Protein AF-A0A4P9YAZ2-F1 (afdb_monomer_lite)

Structure (mmCIF, N/CA/C/O backbone):
data_AF-A0A4P9YAZ2-F1
#
_entry.id   AF-A0A4P9YAZ2-F1
#
loop_
_atom_site.group_PDB
_atom_site.id
_atom_site.type_symbol
_atom_site.label_atom_id
_atom_site.label_alt_id
_atom_site.label_comp_id
_atom_site.label_asym_id
_atom_site.label_entity_id
_atom_site.label_seq_id
_atom_site.pdbx_PDB_ins_code
_atom_site.Cartn_x
_atom_site.Cartn_y
_atom_site.Cartn_z
_atom_site.occupancy
_atom_site.B_iso_or_equiv
_atom_site.auth_seq_id
_atom_site.auth_comp_id
_atom_site.auth_asym_id
_atom_site.auth_atom_id
_atom_site.pdbx_PDB_model_num
ATOM 1 N N . VAL A 1 1 ? 10.924 -3.245 11.423 1.00 72.50 1 VAL A N 1
ATOM 2 C CA . VAL A 1 1 ? 10.901 -3.836 10.066 1.00 72.50 1 VAL A CA 1
ATOM 3 C C . VAL A 1 1 ? 11.673 -5.127 10.136 1.00 72.50 1 VAL A C 1
ATOM 5 O O . VAL A 1 1 ? 12.810 -5.092 10.591 1.00 72.50 1 VAL A O 1
ATOM 8 N N . ASN A 1 2 ? 11.053 -6.226 9.724 1.00 87.00 2 ASN A N 1
ATOM 9 C CA . ASN A 1 2 ? 11.670 -7.542 9.676 1.00 87.00 2 ASN A CA 1
ATOM 10 C C . ASN A 1 2 ? 12.155 -7.789 8.245 1.00 87.00 2 ASN A C 1
ATOM 12 O O . ASN A 1 2 ? 11.322 -7.806 7.336 1.00 87.00 2 ASN A O 1
ATOM 16 N N . PRO A 1 3 ? 13.471 -7.929 8.009 1.00 89.75 3 PRO A N 1
ATOM 17 C CA . PRO A 1 3 ? 13.987 -8.241 6.683 1.00 89.75 3 PRO A CA 1
ATOM 18 C C . PRO A 1 3 ? 13.444 -9.589 6.210 1.00 89.75 3 PRO A C 1
ATOM 20 O O . PRO A 1 3 ? 13.585 -10.600 6.896 1.00 89.75 3 PRO A O 1
ATOM 23 N N . VAL A 1 4 ? 12.818 -9.597 5.039 1.00 90.81 4 VAL A N 1
ATOM 24 C CA . VAL A 1 4 ? 12.244 -10.790 4.413 1.00 90.81 4 VAL A CA 1
ATOM 25 C C . VAL A 1 4 ? 12.503 -10.669 2.926 1.00 90.81 4 VAL A C 1
ATOM 27 O O . VAL A 1 4 ? 12.009 -9.741 2.290 1.00 90.81 4 VAL A O 1
ATOM 30 N N . GLN A 1 5 ? 13.273 -11.609 2.384 1.00 88.44 5 GLN A N 1
ATOM 31 C CA . GLN A 1 5 ? 13.528 -11.669 0.951 1.00 88.44 5 GLN A CA 1
ATOM 32 C C . GLN A 1 5 ? 12.302 -12.206 0.212 1.00 88.44 5 GLN A C 1
ATOM 34 O O . GLN A 1 5 ? 11.573 -13.065 0.712 1.00 88.44 5 GLN A O 1
ATOM 39 N N . GLY A 1 6 ? 12.083 -11.693 -0.990 1.00 89.00 6 GLY A N 1
ATOM 40 C CA . GLY A 1 6 ? 10.998 -12.095 -1.871 1.00 89.00 6 GLY A CA 1
ATOM 41 C C . GLY A 1 6 ? 10.941 -11.189 -3.091 1.00 89.00 6 GLY A C 1
ATOM 42 O O . GLY A 1 6 ? 11.627 -10.170 -3.139 1.00 89.00 6 GLY A O 1
ATOM 43 N N . LYS A 1 7 ? 10.120 -11.565 -4.064 1.00 88.19 7 LYS A N 1
ATOM 44 C CA . LYS A 1 7 ? 9.830 -10.771 -5.257 1.00 88.19 7 LYS A CA 1
ATOM 45 C C . LYS A 1 7 ? 8.326 -10.646 -5.404 1.00 88.19 7 LYS A C 1
ATOM 47 O O . LYS A 1 7 ? 7.613 -11.617 -5.150 1.00 88.19 7 LYS A O 1
ATOM 52 N N . LEU A 1 8 ? 7.872 -9.458 -5.778 1.00 87.19 8 LEU A N 1
ATOM 53 C CA . LEU A 1 8 ? 6.489 -9.195 -6.147 1.00 87.19 8 LEU A CA 1
ATOM 54 C C . LEU A 1 8 ? 6.418 -8.958 -7.643 1.00 87.19 8 LEU A C 1
ATOM 56 O O . LEU A 1 8 ? 7.113 -8.087 -8.160 1.00 87.19 8 LEU A O 1
ATOM 60 N N . GLU A 1 9 ? 5.563 -9.724 -8.305 1.00 87.69 9 GLU A N 1
ATOM 61 C CA . GLU A 1 9 ? 5.149 -9.466 -9.676 1.00 87.69 9 GLU A CA 1
ATOM 62 C C . GLU A 1 9 ? 4.023 -8.427 -9.654 1.00 87.69 9 GLU A C 1
ATOM 64 O O . GLU A 1 9 ? 3.044 -8.556 -8.911 1.00 87.69 9 GLU A O 1
ATOM 69 N N . MET A 1 10 ? 4.196 -7.356 -10.419 1.00 81.69 10 MET A N 1
ATOM 70 C CA . MET A 1 10 ? 3.221 -6.278 -10.510 1.00 81.69 10 MET A CA 1
ATOM 71 C C . MET A 1 10 ? 2.080 -6.670 -11.453 1.00 81.69 10 MET A C 1
ATOM 73 O O . MET A 1 10 ? 2.184 -7.596 -12.252 1.00 81.69 10 MET A O 1
ATOM 77 N N . ALA A 1 11 ? 0.974 -5.928 -11.391 1.00 78.44 11 ALA A N 1
ATOM 78 C CA . ALA A 1 11 ? -0.227 -6.232 -12.173 1.00 78.44 11 ALA A CA 1
ATOM 79 C C . ALA A 1 11 ? -0.027 -6.180 -13.704 1.00 78.44 11 ALA A C 1
ATOM 81 O O . ALA A 1 11 ? -0.887 -6.657 -14.436 1.00 78.44 11 ALA A O 1
ATOM 82 N N . ASP A 1 12 ? 1.079 -5.606 -14.189 1.00 80.06 12 ASP A N 1
ATOM 83 C CA . ASP A 1 12 ? 1.440 -5.612 -15.610 1.00 80.06 12 ASP A CA 1
ATOM 84 C C . ASP A 1 12 ? 2.025 -6.955 -16.094 1.00 80.06 12 ASP A C 1
ATOM 86 O O . ASP A 1 12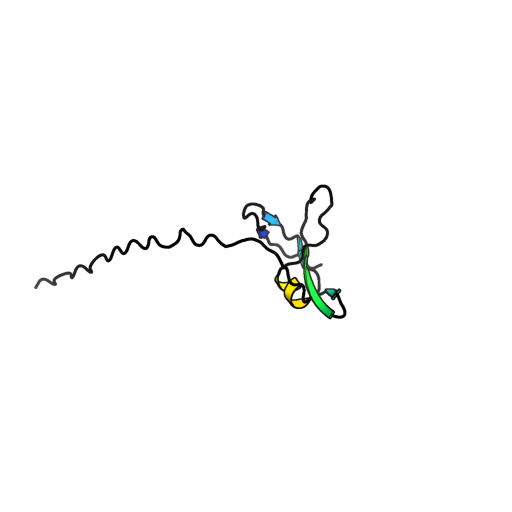 ? 2.235 -7.120 -17.295 1.00 80.06 12 ASP A O 1
ATOM 90 N N . GLY A 1 13 ? 2.300 -7.899 -15.183 1.00 82.12 13 GLY A N 1
ATOM 91 C CA . GLY A 1 13 ? 2.844 -9.228 -15.483 1.00 82.12 13 GLY A CA 1
ATOM 92 C C . GLY A 1 13 ? 4.274 -9.228 -16.032 1.00 82.12 13 GLY A C 1
ATOM 93 O O . GLY A 1 13 ? 4.716 -10.217 -16.611 1.00 82.12 13 GLY A O 1
ATOM 94 N N . SER A 1 14 ? 4.992 -8.106 -15.938 1.00 83.12 14 SER A N 1
ATOM 95 C CA . SER A 1 14 ? 6.358 -7.989 -16.473 1.00 83.12 14 SER A CA 1
ATOM 96 C C . SER A 1 14 ? 7.318 -7.264 -15.541 1.00 83.12 14 SER A C 1
ATOM 98 O O . SER A 1 14 ? 8.531 -7.464 -15.624 1.00 83.12 14 SER A O 1
ATOM 100 N N . THR A 1 15 ? 6.791 -6.446 -14.636 1.00 84.62 15 THR A N 1
ATOM 101 C CA . THR A 1 15 ? 7.583 -5.750 -13.637 1.00 84.62 15 THR A CA 1
ATOM 102 C C . THR A 1 15 ? 7.673 -6.602 -12.379 1.00 84.62 15 THR A C 1
ATOM 104 O O . THR A 1 15 ? 6.662 -6.962 -11.778 1.00 84.62 15 THR A O 1
ATOM 107 N N . 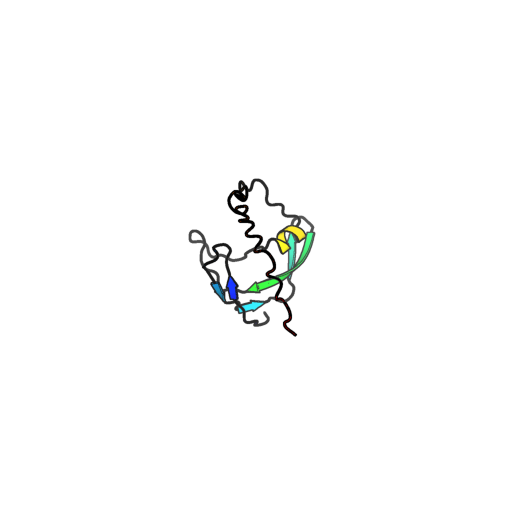GLU A 1 16 ? 8.900 -6.868 -11.940 1.00 88.62 16 GLU A N 1
ATOM 108 C CA . GLU A 1 16 ? 9.183 -7.466 -10.638 1.00 88.62 16 GLU A CA 1
ATOM 109 C C . GLU A 1 16 ? 9.853 -6.450 -9.714 1.00 88.62 16 GLU A C 1
ATOM 111 O O . GLU A 1 16 ? 10.751 -5.712 -10.128 1.00 88.62 16 GLU A O 1
ATOM 116 N N . VAL A 1 17 ? 9.467 -6.453 -8.440 1.00 88.06 17 VAL A N 1
ATOM 117 C CA . VAL A 1 17 ? 10.077 -5.613 -7.405 1.00 88.06 17 VAL A CA 1
ATOM 118 C C . VAL A 1 17 ? 10.554 -6.482 -6.249 1.00 88.06 17 VAL A C 1
ATOM 120 O O . VAL A 1 17 ? 9.816 -7.327 -5.738 1.00 88.06 17 VAL A O 1
ATOM 123 N N . ASP A 1 18 ? 11.797 -6.272 -5.817 1.00 90.81 18 ASP A N 1
ATOM 124 C CA . ASP A 1 18 ? 12.359 -6.997 -4.681 1.00 90.81 18 ASP A CA 1
ATOM 125 C C . ASP A 1 18 ? 11.751 -6.500 -3.360 1.00 90.81 18 ASP A C 1
ATOM 127 O O . ASP A 1 18 ? 11.737 -5.302 -3.052 1.00 90.81 18 ASP A O 1
ATOM 131 N N . ARG A 1 19 ? 11.290 -7.450 -2.542 1.00 93.19 19 ARG A N 1
ATOM 132 C CA . ARG A 1 19 ? 10.855 -7.215 -1.166 1.00 93.19 19 ARG A CA 1
ATOM 133 C C . ARG A 1 19 ? 12.069 -6.961 -0.282 1.00 93.19 19 ARG A C 1
ATOM 135 O O . ARG A 1 19 ? 12.978 -7.783 -0.183 1.00 93.19 19 ARG A O 1
ATOM 142 N N . VAL A 1 20 ? 12.035 -5.829 0.412 1.00 92.50 20 VAL A N 1
ATOM 143 C CA . VAL A 1 20 ? 13.036 -5.425 1.407 1.00 92.50 20 VAL A CA 1
ATOM 144 C C . VAL A 1 20 ? 12.712 -6.043 2.766 1.00 92.50 20 VAL A C 1
ATOM 146 O O . VAL A 1 20 ? 13.597 -6.476 3.505 1.00 92.50 20 VAL A O 1
ATOM 149 N N . GLY A 1 21 ? 11.428 -6.096 3.112 1.00 94.81 21 GLY A N 1
ATOM 150 C CA . GLY A 1 21 ? 10.974 -6.713 4.347 1.00 94.81 21 GLY A CA 1
ATOM 151 C C . GLY A 1 21 ? 9.486 -6.560 4.579 1.00 94.81 21 GLY A C 1
ATOM 152 O O . GLY A 1 21 ? 8.735 -6.203 3.677 1.00 94.81 21 GLY A O 1
ATOM 153 N N . ILE A 1 22 ? 9.071 -6.847 5.807 1.00 95.25 22 ILE A N 1
ATOM 154 C CA . ILE A 1 22 ? 7.686 -6.742 6.258 1.00 95.25 22 ILE A CA 1
ATOM 155 C C . ILE A 1 22 ? 7.664 -5.907 7.544 1.00 95.25 22 ILE A C 1
ATOM 157 O O . ILE A 1 22 ? 8.592 -5.954 8.362 1.00 95.25 22 ILE A O 1
ATOM 161 N N . THR A 1 23 ? 6.646 -5.071 7.715 1.00 95.56 23 THR A N 1
ATOM 162 C CA . THR A 1 23 ? 6.445 -4.330 8.963 1.00 95.56 23 THR A CA 1
ATOM 163 C C . THR A 1 23 ? 5.976 -5.269 10.073 1.00 95.56 23 THR A C 1
ATOM 165 O O . THR A 1 23 ? 5.373 -6.307 9.819 1.00 95.56 23 THR A O 1
ATOM 168 N N . GLU A 1 24 ? 6.162 -4.871 11.330 1.00 95.50 24 GLU A N 1
ATOM 169 C CA . GLU A 1 24 ? 5.279 -5.400 12.378 1.00 95.50 24 GLU A CA 1
ATOM 170 C C . GLU A 1 24 ? 3.818 -5.044 12.043 1.00 95.50 24 GLU A C 1
ATOM 172 O O . GLU A 1 24 ? 3.592 -4.139 11.229 1.00 95.50 24 GLU A O 1
ATOM 177 N N . PRO A 1 25 ? 2.810 -5.717 12.622 1.00 94.88 25 PRO A N 1
ATOM 178 C CA . PRO A 1 25 ? 1.425 -5.288 12.476 1.00 94.88 25 PRO A CA 1
ATOM 179 C C . PRO A 1 25 ? 1.263 -3.818 12.886 1.00 94.88 25 PRO A C 1
ATOM 181 O O . PRO A 1 25 ? 1.614 -3.434 14.000 1.00 94.88 25 PRO A O 1
ATOM 184 N N . ILE A 1 26 ? 0.746 -3.003 11.971 1.00 94.62 26 ILE A N 1
ATOM 185 C CA . ILE A 1 26 ? 0.459 -1.585 12.170 1.00 94.62 26 ILE A CA 1
ATOM 186 C C . ILE A 1 26 ? -1.052 -1.410 12.261 1.00 94.62 26 ILE A C 1
ATOM 188 O O . ILE A 1 26 ? -1.812 -1.999 11.488 1.00 94.62 26 ILE A O 1
ATOM 192 N N . GLU A 1 27 ? -1.474 -0.575 13.201 1.00 95.81 27 GLU A N 1
ATOM 193 C CA . GLU A 1 27 ? -2.866 -0.190 13.362 1.00 95.81 27 GLU A CA 1
ATOM 194 C C . GLU A 1 27 ? -3.243 0.893 12.342 1.00 95.81 27 GLU A C 1
ATOM 196 O O . GLU A 1 27 ? -2.620 1.953 12.263 1.00 95.81 27 GLU A O 1
ATOM 201 N N . ILE A 1 28 ? -4.267 0.614 11.539 1.00 93.94 28 ILE A N 1
ATOM 202 C CA . ILE A 1 28 ? -4.771 1.491 10.485 1.00 93.94 28 ILE A CA 1
ATOM 203 C C . ILE A 1 28 ? -6.157 1.977 10.876 1.00 93.94 28 ILE A C 1
ATOM 205 O O . ILE A 1 28 ? -7.055 1.176 11.143 1.00 93.94 28 ILE A O 1
ATOM 209 N N . PHE A 1 29 ? -6.339 3.292 10.825 1.00 94.06 29 PHE A N 1
ATOM 210 C CA . PHE A 1 29 ? -7.604 3.956 11.103 1.00 94.06 29 PHE A CA 1
ATOM 211 C C . PHE A 1 29 ? -8.216 4.496 9.814 1.00 94.06 29 PHE A C 1
ATOM 213 O O . PHE A 1 29 ? -7.612 5.320 9.128 1.00 94.06 29 PHE A O 1
ATOM 220 N N . HIS A 1 30 ? -9.435 4.067 9.497 1.00 92.50 30 HIS A N 1
ATOM 221 C CA . HIS A 1 30 ? -10.173 4.573 8.341 1.00 92.50 30 HIS A CA 1
ATOM 222 C C . HIS A 1 30 ? -11.680 4.551 8.598 1.00 92.50 30 HIS A C 1
ATOM 224 O O . HIS A 1 30 ? -12.233 3.503 8.918 1.00 92.50 30 HIS A O 1
ATOM 230 N N . ASN A 1 31 ? -12.358 5.695 8.447 1.00 90.44 31 ASN A N 1
ATOM 231 C CA . ASN A 1 31 ? -13.817 5.818 8.594 1.00 90.44 31 ASN A CA 1
ATOM 232 C C . ASN A 1 31 ? -14.383 5.140 9.861 1.00 90.44 31 ASN A C 1
ATOM 234 O O . ASN A 1 31 ? -15.384 4.428 9.812 1.00 90.44 31 ASN A O 1
ATOM 238 N N . GLY A 1 32 ? -13.712 5.328 11.002 1.00 92.56 32 GLY A N 1
ATOM 239 C CA . GLY A 1 32 ? -14.119 4.746 12.288 1.00 92.56 32 GLY A CA 1
ATOM 240 C C . GLY A 1 32 ? -13.830 3.248 12.443 1.00 92.56 32 GLY A C 1
ATOM 241 O O . GLY A 1 32 ? -14.140 2.682 13.488 1.00 92.56 32 GLY A O 1
ATOM 242 N N . LYS A 1 33 ? -13.222 2.602 11.442 1.00 91.44 33 LYS A N 1
ATOM 243 C CA . LYS A 1 33 ? -12.707 1.235 11.537 1.00 91.44 33 LYS A CA 1
ATOM 244 C C . LYS A 1 33 ? -11.235 1.241 11.910 1.00 91.44 33 LYS A C 1
ATOM 246 O O . LYS A 1 33 ? -10.476 2.103 11.467 1.00 91.44 33 LYS A O 1
ATOM 251 N N . VAL A 1 34 ? -10.862 0.228 12.682 1.00 94.75 34 VAL A N 1
ATOM 252 C CA . VAL A 1 34 ? -9.491 -0.036 13.108 1.00 94.75 34 VAL A CA 1
ATOM 253 C C . VAL A 1 34 ? -9.109 -1.426 12.626 1.00 94.75 34 VAL A C 1
ATOM 255 O O . VAL A 1 34 ? -9.821 -2.393 12.901 1.00 94.75 34 VAL A O 1
ATOM 258 N N . VAL A 1 35 ? -8.017 -1.526 11.873 1.00 94.62 35 VAL A N 1
ATOM 259 C CA . VAL A 1 35 ? -7.520 -2.792 11.325 1.00 94.62 35 VAL A CA 1
ATOM 260 C C . VAL A 1 35 ? -6.032 -2.899 11.609 1.00 94.62 35 VAL A C 1
ATOM 262 O O . VAL A 1 35 ? -5.281 -1.984 11.296 1.00 94.62 35 VAL A O 1
ATOM 265 N N . ASN A 1 36 ? -5.599 -4.035 12.150 1.00 95.50 36 ASN A N 1
ATOM 266 C CA . ASN A 1 36 ? -4.180 -4.360 12.249 1.00 95.50 36 ASN A CA 1
ATOM 267 C C . ASN A 1 36 ? -3.722 -5.069 10.976 1.00 95.50 36 ASN A C 1
ATOM 269 O O . ASN A 1 36 ? -4.306 -6.081 10.576 1.00 95.50 36 ASN A O 1
ATOM 273 N N . HIS A 1 37 ? -2.682 -4.545 10.336 1.00 95.00 37 HIS A N 1
ATOM 274 C CA . HIS A 1 37 ? -2.175 -5.083 9.082 1.00 95.00 37 HIS A CA 1
ATOM 275 C C . HIS A 1 37 ? -0.655 -4.965 8.986 1.00 95.00 37 HIS A C 1
ATOM 277 O O . HIS A 1 37 ? -0.062 -4.015 9.486 1.00 95.00 37 HIS A O 1
ATOM 283 N N . GLN A 1 38 ? -0.026 -5.947 8.348 1.00 94.50 38 GLN A N 1
ATOM 284 C CA . GLN A 1 38 ? 1.401 -5.924 8.045 1.00 94.50 38 GLN A CA 1
ATOM 285 C C . GLN A 1 38 ? 1.581 -5.484 6.599 1.00 94.50 38 GLN A C 1
ATOM 287 O O . GLN A 1 38 ? 0.887 -5.991 5.725 1.00 94.50 38 GLN A O 1
ATOM 292 N N . PHE A 1 39 ? 2.522 -4.579 6.355 1.00 93.31 39 PHE A N 1
ATOM 293 C CA . PHE A 1 39 ? 2.862 -4.126 5.015 1.00 93.31 39 PHE A CA 1
ATOM 294 C C . PHE A 1 39 ? 4.165 -4.746 4.554 1.00 93.31 39 PHE A C 1
ATOM 296 O O . PHE A 1 39 ? 5.118 -4.885 5.323 1.00 93.31 39 PHE A O 1
ATOM 303 N N . GLU A 1 40 ? 4.226 -5.043 3.267 1.00 92.88 40 GLU A N 1
ATOM 304 C CA . GLU A 1 40 ? 5.483 -5.319 2.599 1.00 92.88 40 GLU A CA 1
ATOM 305 C C . GLU A 1 40 ? 6.200 -4.009 2.279 1.00 92.88 40 GLU A C 1
ATOM 307 O O . GLU A 1 40 ? 5.587 -3.031 1.855 1.00 92.88 40 GLU A O 1
ATOM 312 N N . ILE A 1 41 ? 7.510 -3.988 2.494 1.00 92.75 41 ILE A N 1
ATOM 313 C CA . ILE A 1 41 ? 8.365 -2.845 2.194 1.00 92.75 41 ILE A CA 1
ATOM 314 C C . ILE A 1 41 ? 9.119 -3.149 0.910 1.00 92.75 41 ILE A C 1
ATOM 316 O O . ILE A 1 41 ? 9.816 -4.160 0.808 1.00 92.75 41 ILE A O 1
ATOM 320 N N . LEU A 1 42 ? 8.977 -2.242 -0.048 1.00 91.00 42 LEU A N 1
ATOM 321 C CA . LEU A 1 42 ? 9.487 -2.332 -1.409 1.00 91.00 42 LEU A CA 1
ATOM 322 C C . LEU A 1 42 ? 10.206 -1.022 -1.748 1.00 91.00 42 LEU A C 1
ATOM 324 O O . LEU A 1 42 ? 9.835 0.042 -1.244 1.00 91.00 42 LEU A O 1
ATOM 328 N N . TYR A 1 43 ? 11.198 -1.077 -2.636 1.00 86.81 43 TYR A N 1
ATOM 329 C CA . TYR A 1 43 ? 11.743 0.131 -3.258 1.00 86.81 43 TYR A CA 1
ATOM 330 C C . TYR A 1 43 ? 10.863 0.533 -4.435 1.00 86.81 43 TYR A C 1
ATOM 332 O O . TYR A 1 43 ? 11.070 0.102 -5.567 1.00 86.81 43 TYR A O 1
ATOM 340 N N . MET A 1 44 ? 9.852 1.346 -4.143 1.00 84.25 44 MET A N 1
ATOM 341 C CA . MET A 1 44 ? 8.906 1.807 -5.149 1.00 84.25 44 MET A CA 1
ATOM 342 C C . MET A 1 44 ? 9.448 3.010 -5.925 1.00 84.25 44 MET A C 1
ATOM 344 O O . MET A 1 44 ? 10.185 3.841 -5.393 1.00 84.25 44 MET A O 1
ATOM 348 N N . GLY A 1 45 ? 9.067 3.087 -7.199 1.00 84.06 45 GLY A N 1
ATOM 349 C CA . GLY A 1 45 ? 9.390 4.206 -8.074 1.00 84.06 45 GLY A CA 1
ATOM 350 C C . GLY A 1 45 ? 8.419 5.381 -7.934 1.00 84.06 45 GLY A C 1
ATOM 351 O O . GLY A 1 45 ? 7.857 5.657 -6.872 1.00 84.06 45 GLY A O 1
ATOM 352 N N . PHE A 1 46 ? 8.220 6.077 -9.049 1.00 84.75 46 PHE A N 1
ATOM 353 C CA . PHE A 1 46 ? 7.336 7.230 -9.152 1.00 84.75 46 PHE A CA 1
ATOM 354 C C . PHE A 1 46 ? 6.145 6.901 -10.052 1.00 84.75 46 PHE A C 1
ATOM 356 O O . PHE A 1 46 ? 6.318 6.247 -11.078 1.00 84.75 46 PHE A O 1
ATOM 363 N N . ASP A 1 47 ? 4.973 7.420 -9.703 1.00 82.94 47 ASP A N 1
ATOM 364 C CA . ASP A 1 47 ? 3.801 7.481 -10.571 1.00 82.94 47 ASP A CA 1
ATOM 365 C C . ASP A 1 47 ? 3.546 8.941 -10.964 1.00 82.94 47 ASP A C 1
ATOM 367 O O . ASP A 1 47 ? 3.431 9.802 -10.094 1.00 82.94 47 ASP A O 1
ATOM 371 N N . ILE A 1 48 ? 3.541 9.240 -12.268 1.00 83.69 48 ILE A N 1
ATOM 372 C CA . ILE A 1 48 ? 3.374 10.596 -12.839 1.00 83.69 48 ILE A CA 1
ATOM 373 C C . ILE A 1 48 ? 4.187 11.660 -12.056 1.00 83.69 48 ILE A C 1
ATOM 375 O O . ILE A 1 48 ? 3.687 12.705 -11.651 1.00 83.69 48 ILE A O 1
ATOM 379 N N . ALA A 1 49 ? 5.473 11.373 -11.819 1.00 89.62 49 ALA A N 1
ATOM 380 C CA . ALA A 1 49 ? 6.424 12.209 -11.067 1.00 89.62 49 ALA A CA 1
ATOM 381 C C . ALA A 1 49 ? 6.185 12.360 -9.547 1.00 89.62 49 ALA A C 1
ATOM 383 O O . ALA A 1 49 ? 6.916 13.102 -8.887 1.00 89.62 49 ALA A O 1
ATOM 384 N N . CYS A 1 50 ? 5.247 11.622 -8.954 1.00 88.31 50 CYS A N 1
ATOM 385 C CA . CYS A 1 50 ? 5.061 11.538 -7.507 1.00 88.31 50 CYS A CA 1
ATOM 386 C C . CYS A 1 50 ? 5.605 10.211 -6.954 1.00 88.31 50 CYS A C 1
ATOM 388 O O . CYS A 1 50 ? 5.343 9.161 -7.535 1.00 88.31 50 CYS A O 1
ATOM 390 N N . PRO A 1 51 ? 6.361 10.214 -5.840 1.00 89.56 51 PRO A N 1
ATOM 391 C CA . PRO A 1 51 ? 6.843 8.975 -5.240 1.00 89.56 51 PRO A CA 1
ATOM 392 C C . PRO A 1 51 ? 5.664 8.148 -4.720 1.00 89.56 51 PRO A C 1
ATOM 394 O O . PRO A 1 51 ? 4.762 8.675 -4.059 1.00 89.56 51 PRO A O 1
ATOM 397 N N . ILE A 1 52 ? 5.687 6.846 -4.993 1.00 89.00 52 ILE A N 1
ATOM 398 C CA . ILE A 1 52 ? 4.672 5.923 -4.486 1.00 89.00 52 ILE A CA 1
ATOM 399 C C . ILE A 1 52 ? 5.022 5.583 -3.037 1.00 89.00 52 ILE A C 1
ATOM 401 O O . ILE A 1 52 ? 5.997 4.887 -2.768 1.00 89.00 52 ILE A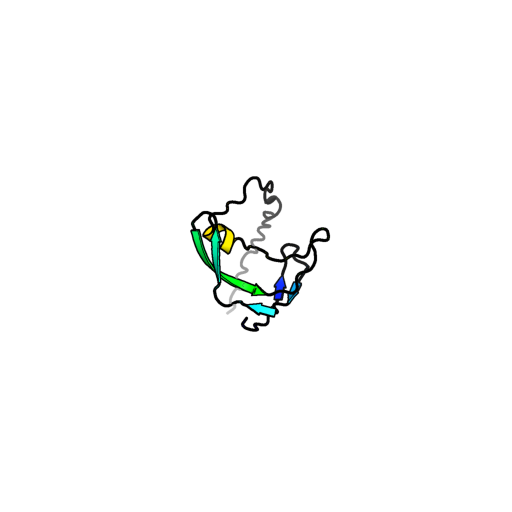 O 1
ATOM 405 N N . ASN A 1 53 ? 4.218 6.078 -2.096 1.00 90.38 53 ASN A N 1
ATOM 406 C CA . ASN A 1 53 ? 4.479 5.888 -0.665 1.00 90.38 53 ASN A CA 1
ATOM 407 C C . ASN A 1 53 ? 3.810 4.630 -0.095 1.00 90.38 53 ASN A C 1
ATOM 409 O O . ASN A 1 53 ? 4.351 4.007 0.813 1.00 90.38 53 ASN A O 1
ATOM 413 N N . VAL A 1 54 ? 2.618 4.282 -0.592 1.00 89.44 54 VAL A N 1
ATOM 414 C CA . VAL A 1 54 ? 1.807 3.159 -0.102 1.00 89.44 54 VAL A CA 1
ATOM 415 C C . VAL A 1 54 ? 0.987 2.590 -1.256 1.00 89.44 54 VAL A C 1
ATOM 417 O O . VAL A 1 54 ? 0.409 3.344 -2.036 1.00 89.44 54 VAL A O 1
ATOM 420 N N . ILE A 1 55 ? 0.899 1.262 -1.322 1.00 87.75 55 ILE A N 1
ATOM 421 C CA . ILE A 1 55 ? -0.040 0.530 -2.176 1.00 87.75 55 ILE A CA 1
ATOM 422 C C . ILE A 1 55 ? -0.969 -0.266 -1.263 1.00 87.75 55 ILE A C 1
ATOM 424 O O . ILE A 1 55 ? -0.511 -0.912 -0.321 1.00 87.75 55 ILE A O 1
ATOM 428 N N . LEU A 1 56 ? -2.274 -0.212 -1.534 1.00 88.56 56 LEU A N 1
ATOM 429 C CA . LEU A 1 56 ? -3.277 -0.976 -0.798 1.00 88.56 56 LEU A CA 1
ATOM 430 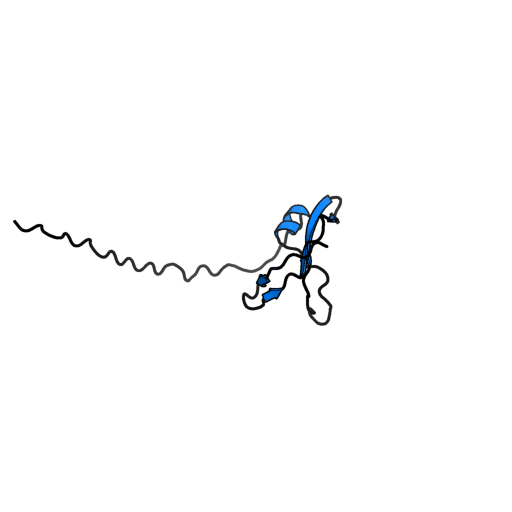C C . LEU A 1 56 ? -3.746 -2.146 -1.661 1.00 88.56 56 LEU A C 1
ATOM 432 O O . LEU A 1 56 ? -4.322 -1.957 -2.732 1.00 88.56 56 LEU A O 1
ATOM 436 N N . GLY A 1 57 ? -3.479 -3.361 -1.187 1.00 85.38 57 GLY A N 1
ATOM 437 C CA . GLY A 1 57 ? -3.991 -4.578 -1.800 1.00 85.38 57 GLY A CA 1
ATOM 438 C C . GLY A 1 57 ? -5.503 -4.724 -1.614 1.00 85.38 57 GLY A C 1
ATOM 439 O O . GLY A 1 57 ? -6.114 -4.138 -0.712 1.00 85.38 57 GLY A O 1
ATOM 440 N N . LEU A 1 58 ? -6.117 -5.565 -2.452 1.00 85.56 58 LEU A N 1
ATOM 441 C CA . LEU A 1 58 ? -7.543 -5.900 -2.342 1.00 85.56 58 LEU A CA 1
ATOM 442 C C . LEU A 1 58 ? -7.897 -6.529 -0.983 1.00 85.56 58 LEU A C 1
ATOM 444 O O . LEU A 1 58 ? -9.013 -6.360 -0.488 1.00 85.56 58 LEU A O 1
ATOM 448 N N . ASP A 1 59 ? -6.943 -7.215 -0.357 1.00 87.50 59 ASP A N 1
ATOM 449 C CA . ASP A 1 59 ? -7.103 -7.816 0.962 1.00 87.50 59 ASP A CA 1
ATOM 450 C C . ASP A 1 59 ? -7.319 -6.758 2.060 1.00 87.50 59 ASP A C 1
ATOM 452 O O . ASP A 1 59 ? -8.069 -6.991 3.012 1.00 87.50 59 ASP A O 1
ATOM 456 N N . LEU A 1 60 ? -6.696 -5.584 1.924 1.00 90.81 60 LEU A N 1
ATOM 457 C CA . LEU A 1 60 ? -6.858 -4.470 2.845 1.00 90.81 60 LEU A CA 1
ATOM 458 C C . LEU A 1 60 ? -8.103 -3.641 2.514 1.00 90.81 60 LEU A C 1
ATOM 460 O O . LEU A 1 60 ? -8.801 -3.215 3.437 1.00 90.81 60 LEU A O 1
ATOM 464 N N . HIS A 1 61 ? -8.457 -3.487 1.233 1.00 88.75 61 HIS A N 1
ATOM 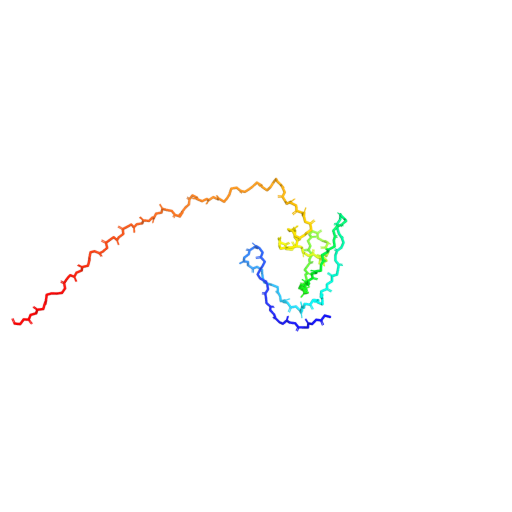465 C CA . HIS A 1 61 ? -9.706 -2.825 0.830 1.00 88.75 61 HIS A CA 1
ATOM 466 C C . HIS A 1 61 ? -10.931 -3.442 1.513 1.00 88.75 61 HIS A C 1
ATOM 468 O O . HIS A 1 61 ? -11.728 -2.721 2.119 1.00 88.75 61 HIS A O 1
ATOM 474 N N . ALA A 1 62 ? -11.037 -4.775 1.507 1.00 84.56 62 ALA A N 1
ATOM 475 C CA . ALA A 1 62 ? -12.141 -5.483 2.153 1.00 84.56 62 ALA A CA 1
ATOM 476 C C . ALA A 1 62 ? -12.216 -5.197 3.666 1.00 84.56 62 ALA A C 1
ATOM 478 O O . ALA A 1 62 ? -13.296 -4.936 4.200 1.00 84.56 62 ALA A O 1
ATOM 479 N N . LYS A 1 63 ? -11.067 -5.172 4.358 1.00 89.19 63 LYS A N 1
ATOM 480 C CA . LYS A 1 63 ? -10.990 -4.911 5.809 1.00 89.19 63 LYS A CA 1
ATOM 481 C C . LYS A 1 63 ? -11.391 -3.475 6.152 1.00 89.19 63 LYS A C 1
ATOM 483 O O . LYS A 1 63 ? -12.100 -3.240 7.130 1.00 89.19 63 LYS A O 1
ATOM 488 N N . LEU A 1 64 ? -10.989 -2.516 5.320 1.00 90.75 64 LEU A N 1
ATOM 489 C CA . LEU A 1 64 ? -11.331 -1.103 5.488 1.00 90.75 64 LEU A CA 1
ATOM 490 C C . LEU A 1 64 ? -12.761 -0.784 5.013 1.00 90.75 64 LEU A C 1
ATOM 492 O O . LEU A 1 64 ? -13.306 0.270 5.334 1.00 90.75 64 LEU A O 1
ATOM 496 N N . GLY A 1 65 ? -13.429 -1.717 4.326 1.00 86.94 65 GLY A N 1
ATOM 497 C CA . GLY A 1 65 ? -14.737 -1.497 3.706 1.00 86.94 65 GLY A CA 1
ATOM 498 C C . GLY A 1 65 ? -14.683 -0.514 2.542 1.00 86.94 65 GLY A C 1
ATOM 499 O O . GLY A 1 65 ? -15.629 0.245 2.346 1.00 86.94 65 GLY A O 1
ATOM 500 N N . ILE A 1 66 ? -13.572 -0.511 1.808 1.00 87.94 66 ILE A N 1
ATOM 501 C CA . ILE A 1 66 ? -13.403 0.254 0.579 1.00 87.94 66 ILE A CA 1
ATOM 502 C C . ILE A 1 66 ? -13.914 -0.619 -0.567 1.00 87.94 66 ILE A C 1
ATOM 504 O O . ILE A 1 66 ? -13.369 -1.687 -0.836 1.00 87.94 66 ILE A O 1
ATOM 508 N N . GLY A 1 67 ? -14.977 -0.168 -1.229 1.00 85.06 67 GLY A N 1
ATOM 509 C CA . GLY A 1 67 ? -15.457 -0.764 -2.472 1.00 85.06 67 GLY A CA 1
ATOM 510 C C . GLY A 1 67 ? -14.906 0.005 -3.666 1.00 85.06 67 GLY A C 1
ATOM 511 O O . GLY A 1 67 ? -15.083 1.220 -3.740 1.00 85.06 67 GLY A O 1
ATOM 512 N N . ILE A 1 68 ? -14.270 -0.690 -4.610 1.00 80.94 68 ILE A N 1
ATOM 513 C CA . ILE A 1 68 ? -13.944 -0.102 -5.912 1.00 80.94 68 ILE A CA 1
ATOM 514 C C . ILE A 1 68 ? -15.191 -0.241 -6.786 1.00 80.94 68 ILE A C 1
ATOM 516 O O . ILE A 1 68 ? -15.689 -1.345 -6.993 1.00 80.94 68 ILE A O 1
ATOM 520 N N . THR A 1 69 ? -15.733 0.879 -7.255 1.00 81.50 69 THR A N 1
ATOM 521 C CA . THR A 1 69 ? -16.951 0.912 -8.079 1.00 81.50 69 THR A CA 1
ATOM 522 C C . THR A 1 69 ? -16.637 1.506 -9.448 1.00 81.50 69 THR A C 1
ATOM 524 O O . THR A 1 69 ? -15.661 2.237 -9.594 1.00 81.50 69 THR A O 1
ATOM 527 N N . GLY A 1 70 ? -17.441 1.175 -10.464 1.00 76.94 70 GLY A N 1
ATOM 528 C CA . GLY A 1 70 ? -17.282 1.743 -11.807 1.00 76.94 70 GLY A CA 1
ATOM 529 C C . GLY A 1 70 ? -16.088 1.215 -12.611 1.00 76.94 70 GLY A C 1
ATOM 530 O O . GLY A 1 70 ? -15.685 1.864 -13.571 1.00 76.94 70 GLY A O 1
ATOM 531 N N . ILE A 1 71 ? -15.524 0.054 -12.253 1.00 74.75 71 ILE A N 1
ATOM 532 C CA . ILE A 1 71 ? -14.529 -0.621 -13.099 1.00 74.75 71 ILE A CA 1
ATOM 533 C C . ILE A 1 71 ? -15.250 -1.131 -14.352 1.00 74.75 71 ILE A C 1
ATOM 535 O O . ILE A 1 71 ? -16.105 -2.012 -14.265 1.00 74.75 71 ILE A O 1
ATOM 539 N N . THR A 1 72 ? -14.931 -0.556 -15.511 1.00 66.50 72 THR A N 1
ATOM 540 C CA . THR A 1 72 ? -15.440 -1.006 -16.810 1.00 66.50 72 THR A CA 1
ATOM 541 C C . THR A 1 72 ? -14.492 -2.041 -17.404 1.00 66.50 72 THR A C 1
ATOM 543 O O . THR A 1 72 ? -13.677 -1.725 -18.262 1.00 66.50 72 THR A O 1
ATOM 546 N 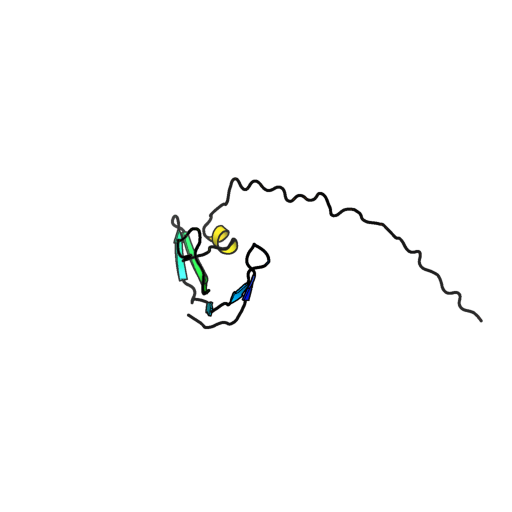N . SER A 1 73 ? -14.590 -3.286 -16.953 1.00 58.53 73 SER A N 1
ATOM 547 C CA . SER A 1 73 ? -13.931 -4.394 -17.644 1.00 58.53 73 SER A CA 1
ATOM 548 C C . SER A 1 73 ? -14.845 -5.606 -17.585 1.00 58.53 73 SER A C 1
ATOM 550 O O . SER A 1 73 ? -15.002 -6.223 -16.533 1.00 58.53 73 SER A O 1
ATOM 552 N N . THR A 1 74 ? -15.472 -5.947 -18.706 1.00 58.19 74 THR A N 1
ATOM 553 C CA . THR A 1 74 ? -15.766 -7.354 -18.964 1.00 58.19 74 THR A CA 1
ATOM 554 C C . THR A 1 74 ? -14.416 -8.047 -19.111 1.00 58.19 74 THR A C 1
ATOM 556 O O . THR A 1 74 ? -13.543 -7.547 -19.819 1.00 58.19 74 THR A O 1
ATOM 559 N N . PHE A 1 75 ? -14.200 -9.154 -18.403 1.00 59.44 75 PHE A N 1
ATOM 560 C CA . PHE A 1 75 ? -13.197 -10.101 -18.870 1.00 59.44 75 PHE A CA 1
ATOM 561 C C . PHE A 1 75 ? -13.736 -10.601 -20.209 1.00 59.44 75 PHE A C 1
ATOM 563 O O . PHE A 1 75 ? -14.872 -11.076 -20.264 1.00 59.44 75 PHE A O 1
ATOM 570 N N . ASP A 1 76 ? -13.001 -10.369 -21.293 1.00 59.53 76 ASP A N 1
ATOM 571 C CA . ASP A 1 76 ? -13.362 -10.909 -22.599 1.00 59.53 76 ASP A CA 1
ATOM 572 C C . ASP A 1 76 ? -13.170 -12.431 -22.537 1.00 59.53 76 ASP A C 1
ATOM 574 O O . ASP A 1 76 ? -12.157 -12.970 -22.974 1.00 59.53 76 ASP A O 1
ATOM 578 N N . ASP A 1 77 ? -14.153 -13.138 -21.978 1.00 58.03 77 ASP A N 1
ATOM 579 C CA . ASP A 1 77 ? -14.227 -14.603 -21.934 1.00 58.03 77 ASP A CA 1
ATOM 580 C C . ASP A 1 77 ? -14.554 -15.194 -23.329 1.00 58.03 77 ASP A C 1
ATOM 582 O O . ASP A 1 77 ? -15.183 -16.244 -23.449 1.00 58.03 77 ASP A O 1
ATOM 586 N N . GLU A 1 78 ? -14.152 -14.535 -24.420 1.00 54.56 78 GLU A N 1
ATOM 587 C CA . GLU A 1 78 ? -14.468 -14.947 -25.794 1.00 54.56 78 GLU A CA 1
ATOM 588 C C . GLU A 1 78 ? -13.318 -15.678 -26.509 1.00 54.56 78 GLU A C 1
ATOM 590 O O . GLU A 1 78 ? -13.211 -15.589 -27.728 1.00 54.56 78 GLU A O 1
ATOM 595 N N . ASN A 1 79 ? -12.458 -16.441 -25.815 1.00 55.34 79 ASN A N 1
ATOM 596 C CA . ASN A 1 79 ? -11.523 -17.334 -26.534 1.00 55.34 79 ASN A CA 1
ATOM 597 C C . ASN A 1 79 ? -11.212 -18.722 -25.940 1.00 55.34 79 ASN A C 1
ATOM 599 O O . ASN A 1 79 ? -10.477 -19.473 -26.578 1.00 55.34 79 ASN A O 1
ATOM 603 N N . ASP A 1 80 ? -11.830 -19.154 -24.837 1.00 53.72 80 ASP A N 1
ATOM 604 C CA . ASP A 1 80 ? -11.473 -20.437 -24.193 1.00 53.72 80 ASP A CA 1
ATOM 605 C C . ASP A 1 80 ? -12.457 -21.604 -24.411 1.00 53.72 80 ASP A C 1
ATOM 607 O O . ASP A 1 80 ? -12.552 -22.517 -23.591 1.00 53.72 80 ASP A O 1
ATOM 611 N N . ILE A 1 81 ? -13.157 -21.663 -25.554 1.00 54.12 81 ILE A N 1
ATOM 612 C CA . ILE A 1 81 ? -13.872 -22.892 -25.962 1.00 54.12 81 ILE A CA 1
ATOM 613 C C . ILE A 1 81 ? -13.708 -23.177 -27.460 1.00 54.12 81 ILE A C 1
ATOM 615 O O . ILE A 1 81 ? -14.668 -23.237 -28.219 1.00 54.12 81 ILE A O 1
ATOM 619 N N . ASN A 1 82 ? -12.478 -23.465 -27.883 1.00 45.50 82 ASN A N 1
ATOM 620 C CA . ASN A 1 82 ? -12.266 -24.496 -28.902 1.00 45.50 82 ASN A CA 1
ATOM 621 C C . ASN A 1 82 ? -11.771 -25.764 -28.204 1.00 45.50 82 ASN A C 1
ATOM 623 O O . ASN A 1 82 ? -10.622 -26.187 -28.335 1.00 45.50 82 ASN A O 1
ATOM 627 N N . SER A 1 83 ? -12.668 -26.387 -27.437 1.00 48.88 83 SER A N 1
ATOM 628 C CA . SER A 1 83 ? -12.508 -27.770 -26.995 1.00 48.88 83 SER A CA 1
ATOM 629 C C . SER A 1 83 ? -12.565 -28.672 -28.228 1.00 48.88 83 SER A C 1
ATOM 631 O O . SER A 1 83 ? -13.612 -29.208 -28.592 1.00 48.88 83 SER A O 1
ATOM 633 N N . THR A 1 84 ? -11.431 -28.828 -28.908 1.00 40.16 84 THR A N 1
ATOM 634 C CA . THR A 1 84 ? -11.254 -29.884 -29.902 1.00 40.16 84 THR A CA 1
ATOM 635 C C . THR A 1 84 ? -11.306 -31.206 -29.143 1.00 40.16 84 THR A C 1
ATOM 637 O O . THR A 1 84 ? -10.311 -31.671 -28.593 1.00 40.16 84 THR A O 1
ATOM 640 N N . ASN A 1 85 ? -12.501 -31.787 -29.056 1.00 46.81 85 ASN A N 1
ATOM 641 C CA . ASN A 1 85 ? -12.728 -33.138 -28.569 1.00 46.81 85 ASN A CA 1
ATOM 642 C C . ASN A 1 85 ? -12.060 -34.131 -29.531 1.00 46.81 85 ASN A C 1
ATOM 644 O O . ASN A 1 85 ? -12.724 -34.746 -30.362 1.00 46.81 85 ASN A O 1
ATOM 648 N N . HIS A 1 86 ? -10.745 -34.313 -29.422 1.00 41.22 86 HIS A N 1
ATOM 649 C CA . HIS A 1 86 ? -10.100 -35.520 -29.919 1.00 41.22 86 HIS A CA 1
ATOM 650 C C . HIS A 1 86 ? -10.301 -36.617 -28.873 1.00 41.22 86 HIS A C 1
ATOM 652 O O . HIS A 1 86 ? -9.464 -36.871 -28.011 1.00 41.22 86 HIS A O 1
ATOM 658 N N . VAL A 1 87 ? -11.466 -37.262 -28.946 1.00 46.81 87 VAL A N 1
ATOM 659 C CA . VAL A 1 87 ? -11.679 -38.577 -28.343 1.00 46.81 87 VAL A CA 1
ATOM 660 C C . VAL A 1 87 ? -10.839 -39.558 -29.156 1.00 46.81 87 VAL A C 1
ATOM 662 O O . VAL A 1 87 ? -11.299 -40.115 -30.152 1.00 46.81 87 VAL A O 1
ATOM 665 N N . GLU A 1 88 ? -9.574 -39.732 -28.783 1.00 42.09 88 GLU A N 1
ATOM 666 C CA . GLU A 1 88 ? -8.769 -40.817 -29.328 1.00 42.09 88 GLU A CA 1
ATOM 667 C C . GLU A 1 88 ? -9.206 -42.120 -28.649 1.00 42.09 88 GLU A C 1
ATOM 669 O O . GLU A 1 88 ? -9.035 -42.339 -27.448 1.00 42.09 88 GLU A O 1
ATOM 674 N N . ALA A 1 89 ? -9.882 -42.952 -29.439 1.00 40.78 89 ALA A N 1
ATOM 675 C CA . ALA A 1 89 ? -10.431 -44.229 -29.033 1.00 40.78 89 ALA A CA 1
ATOM 676 C C . ALA A 1 89 ? -9.341 -45.148 -28.459 1.00 40.78 89 ALA A C 1
ATOM 678 O O . ALA A 1 89 ? -8.300 -45.390 -29.069 1.00 40.78 89 ALA A O 1
ATOM 679 N N . THR A 1 90 ? -9.629 -45.722 -27.294 1.00 40.53 90 THR A N 1
ATOM 680 C CA . THR A 1 90 ? -8.807 -46.725 -26.618 1.00 40.53 90 THR A CA 1
ATOM 681 C C . THR A 1 90 ? -8.575 -47.931 -27.536 1.00 40.53 90 THR A C 1
ATOM 683 O O . THR A 1 90 ? -9.475 -48.741 -27.774 1.00 40.53 90 THR A O 1
ATOM 686 N N . LYS A 1 91 ? -7.354 -48.078 -28.058 1.00 40.78 91 LYS A N 1
ATOM 687 C CA . LYS A 1 91 ? -6.942 -49.256 -28.829 1.00 40.78 91 LYS A CA 1
ATOM 688 C C . LYS A 1 91 ? -6.779 -50.447 -27.879 1.00 40.78 91 LYS A C 1
ATOM 690 O O . LYS A 1 91 ? -5.802 -50.536 -27.140 1.00 40.78 91 LYS A O 1
ATOM 695 N N . LYS A 1 92 ? -7.746 -51.371 -27.894 1.00 43.88 92 LYS A N 1
ATOM 696 C CA . LYS A 1 92 ? -7.628 -52.692 -27.253 1.00 43.88 92 LYS A CA 1
ATOM 697 C C . LYS A 1 92 ? -6.448 -53.454 -27.868 1.00 43.88 92 LYS A C 1
ATOM 699 O O . LYS A 1 92 ? -6.422 -53.680 -29.075 1.00 43.88 92 LYS A O 1
ATOM 704 N N . VAL A 1 93 ? -5.497 -53.868 -27.035 1.00 46.62 93 VAL A N 1
ATOM 705 C CA . VAL A 1 93 ? -4.439 -54.824 -27.395 1.00 46.62 93 VAL A CA 1
ATOM 706 C C . VAL A 1 93 ? -5.031 -56.238 -27.306 1.00 46.62 93 VAL A C 1
ATOM 708 O O . VAL A 1 93 ? -5.545 -56.584 -26.241 1.00 46.62 93 VAL A O 1
ATOM 711 N N . PRO A 1 94 ? -5.006 -57.068 -28.365 1.00 43.28 94 PRO A N 1
ATOM 712 C CA . PRO A 1 94 ? -5.380 -58.468 -28.241 1.00 43.28 94 PRO A CA 1
ATOM 713 C C . PRO A 1 94 ? -4.191 -59.282 -27.709 1.00 43.28 94 PRO A C 1
ATOM 715 O O . PRO A 1 94 ? -3.079 -59.203 -28.229 1.00 43.28 94 PRO A O 1
ATOM 718 N N . MET A 1 95 ? -4.449 -60.056 -26.656 1.00 37.84 95 MET A N 1
ATOM 719 C CA . MET A 1 95 ? -3.547 -61.060 -26.096 1.00 37.84 95 MET A CA 1
ATOM 720 C C . MET A 1 95 ? -3.495 -62.261 -27.050 1.00 37.84 95 MET A C 1
ATOM 722 O O . MET A 1 95 ? -4.533 -62.854 -27.339 1.00 37.84 95 MET A O 1
ATOM 726 N N . VAL A 1 96 ? -2.308 -62.594 -27.560 1.00 49.81 96 VAL A N 1
ATOM 727 C CA . VAL A 1 96 ? -2.069 -63.811 -28.352 1.00 49.81 96 VAL A CA 1
ATOM 728 C C . VAL A 1 96 ? -1.728 -64.950 -27.389 1.00 49.81 96 VAL A C 1
ATOM 730 O O . VAL A 1 96 ? -0.880 -64.784 -26.512 1.00 49.81 96 VAL A O 1
ATOM 733 N N . THR A 1 97 ? -2.382 -66.097 -27.548 1.00 42.03 97 THR A N 1
ATOM 734 C CA . THR A 1 97 ? -1.896 -67.411 -27.103 1.00 42.03 97 THR A CA 1
ATOM 735 C C . THR A 1 97 ? -1.925 -68.330 -28.307 1.00 42.03 97 THR A C 1
ATOM 737 O O . THR A 1 97 ? -2.930 -68.259 -29.050 1.00 42.03 97 THR A O 1
#

Secondary structure (DSSP, 8-state):
-EEEEEEEE-TTSS-EEEEEEEPPPEEEEETTEEEEE--EEE---EETTEE------HHHHHHHT-------------SS-----------PPPPP-

Sequence (97 aa):
VNPVQGKLEMADGSTEVDRVGITEPIEIFHNGKVVNHQFEILYMGFDIACPINVILGLDLHAKLGIGITGITSTFDDENDINSTNHVEATKKVPMVT

Foldseek 3Di:
DAADWDWDQDPVNPDIWTFRHKDQFDWDDAPNATDTDIDTDTPFDDDVNHTDDDDDDPVVCVRNVNDDPDPPDDPPPPPPPPPPPPPPDDDDDDDDD

Organism: Rozella allomycis (strain CSF55) (NCBI:txid988480)

Radius of gyration: 24.17 Å; chains: 1; bounding box: 31×80×43 Å

pLDDT: mean 77.94, std 18.48, range [37.84, 95.81]